Protein AF-A0A953AKV5-F1 (afdb_monomer)

pLDDT: mean 91.57, std 5.74, range [64.0, 96.69]

Structure (mmCIF, N/CA/C/O backbone):
data_AF-A0A953AKV5-F1
#
_entry.id   AF-A0A953AKV5-F1
#
loop_
_atom_site.group_PDB
_atom_site.id
_atom_site.type_symbol
_atom_site.label_atom_id
_atom_site.label_alt_id
_atom_site.label_comp_id
_atom_site.label_asym_id
_atom_site.label_entity_id
_atom_site.label_seq_id
_atom_site.pdbx_PDB_ins_code
_atom_site.Cartn_x
_atom_site.Cartn_y
_atom_site.Cartn_z
_atom_site.occupancy
_atom_site.B_iso_or_equiv
_atom_site.auth_seq_id
_atom_site.auth_comp_id
_atom_site.auth_asym_id
_atom_site.auth_atom_id
_atom_site.pdbx_PDB_model_num
ATOM 1 N N . MET A 1 1 ? 24.184 4.351 -29.666 1.00 64.00 1 MET A N 1
ATOM 2 C CA . MET A 1 1 ? 24.662 3.901 -28.336 1.00 64.00 1 MET A CA 1
ATOM 3 C C . MET A 1 1 ? 24.005 4.662 -27.185 1.00 64.00 1 MET A C 1
ATOM 5 O O . MET A 1 1 ? 23.444 4.005 -26.326 1.00 64.00 1 MET A O 1
ATOM 9 N N . GLY A 1 2 ? 24.002 6.005 -27.138 1.00 77.19 2 GLY A N 1
ATOM 10 C CA . GLY A 1 2 ? 23.361 6.741 -26.025 1.00 77.19 2 GLY A CA 1
ATOM 11 C C . GLY A 1 2 ? 21.829 6.602 -25.954 1.00 77.19 2 GLY A C 1
ATOM 12 O O . GLY A 1 2 ? 21.263 6.405 -24.886 1.00 77.19 2 GLY A O 1
ATOM 13 N N . ASN A 1 3 ? 21.161 6.615 -27.105 1.00 83.50 3 ASN A N 1
ATOM 14 C CA . ASN A 1 3 ? 19.715 6.421 -27.248 1.00 83.50 3 ASN A CA 1
ATOM 15 C C . ASN A 1 3 ? 19.225 5.033 -26.792 1.00 83.50 3 ASN A C 1
ATOM 17 O O . ASN A 1 3 ? 18.178 4.928 -26.163 1.00 83.50 3 ASN A O 1
ATOM 21 N N . GLU A 1 4 ? 19.986 3.972 -27.067 1.00 87.38 4 GLU A N 1
ATOM 22 C CA . GLU A 1 4 ? 19.640 2.611 -26.634 1.00 87.38 4 GLU A CA 1
ATOM 23 C C . GLU A 1 4 ? 19.754 2.441 -25.116 1.00 87.38 4 GLU A C 1
ATOM 25 O O . GLU A 1 4 ? 18.947 1.735 -24.516 1.00 87.38 4 GLU A O 1
ATOM 30 N N . LEU A 1 5 ? 20.730 3.102 -24.484 1.00 88.38 5 LEU A N 1
ATOM 31 C CA . LEU A 1 5 ? 20.881 3.094 -23.027 1.00 88.38 5 LEU A CA 1
ATOM 32 C C . LEU A 1 5 ? 19.717 3.817 -22.342 1.00 88.38 5 LEU A C 1
ATOM 34 O O . LEU A 1 5 ? 19.175 3.304 -21.366 1.00 88.38 5 LEU A O 1
ATOM 38 N N . LEU A 1 6 ? 19.286 4.960 -22.888 1.00 90.56 6 LEU A N 1
ATOM 39 C CA . LEU A 1 6 ? 18.116 5.685 -22.386 1.00 90.56 6 LEU A CA 1
ATOM 40 C C . LEU A 1 6 ? 16.832 4.863 -22.527 1.00 90.56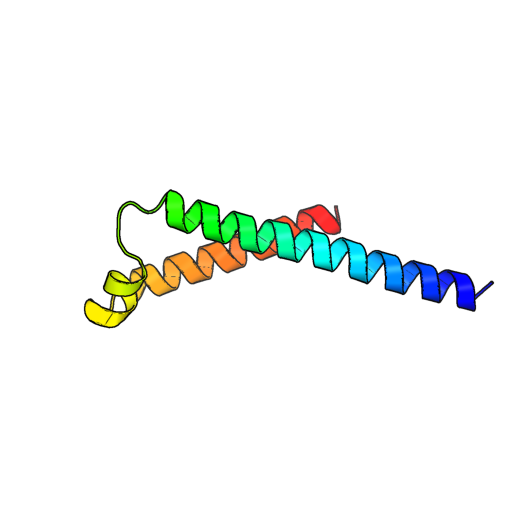 6 LEU A C 1
ATOM 42 O O . LEU A 1 6 ? 16.066 4.760 -21.571 1.00 90.56 6 LEU A O 1
ATOM 46 N N . LEU A 1 7 ? 16.622 4.232 -23.687 1.00 93.00 7 LEU A N 1
ATOM 47 C CA . LEU A 1 7 ? 15.452 3.386 -23.922 1.00 93.00 7 LEU A CA 1
ATOM 48 C C . LEU A 1 7 ? 15.409 2.212 -22.932 1.00 93.00 7 LEU A C 1
ATOM 50 O O . LEU A 1 7 ? 14.375 1.962 -22.317 1.00 93.00 7 LEU A O 1
ATOM 54 N N . LYS A 1 8 ? 16.543 1.530 -22.724 1.00 92.38 8 LYS A N 1
ATOM 55 C CA . LYS A 1 8 ? 16.664 0.441 -21.742 1.00 92.38 8 LYS A CA 1
ATOM 56 C C . LYS A 1 8 ? 16.398 0.917 -20.314 1.00 92.38 8 LYS A C 1
ATOM 58 O O . LYS A 1 8 ? 15.696 0.231 -19.579 1.00 92.38 8 LYS A O 1
ATOM 63 N N . GLY A 1 9 ? 16.913 2.087 -19.935 1.00 92.38 9 GLY A N 1
ATOM 64 C CA . GLY A 1 9 ? 16.667 2.680 -18.619 1.00 92.38 9 GLY A CA 1
ATOM 65 C C . GLY A 1 9 ? 15.180 2.928 -18.364 1.00 92.38 9 GLY A C 1
ATOM 66 O O . GLY A 1 9 ? 14.647 2.465 -17.360 1.00 92.38 9 GLY A O 1
ATOM 67 N N . ILE A 1 10 ? 14.493 3.574 -19.310 1.00 94.31 10 ILE A N 1
ATOM 68 C CA . ILE A 1 10 ? 13.054 3.865 -19.211 1.00 94.31 10 ILE A CA 1
ATOM 69 C C . ILE A 1 10 ? 12.231 2.575 -19.118 1.00 94.31 10 ILE A C 1
ATOM 71 O O . ILE A 1 10 ? 11.349 2.470 -18.265 1.00 94.31 10 ILE A O 1
ATOM 75 N N . VAL A 1 11 ? 12.528 1.585 -19.967 1.00 95.44 11 VAL A N 1
ATOM 76 C CA . VAL A 1 11 ? 11.826 0.292 -19.956 1.00 95.44 11 VAL A CA 1
ATOM 77 C C . VAL A 1 11 ? 12.012 -0.412 -18.614 1.00 95.44 11 VAL A C 1
ATOM 79 O O . VAL A 1 11 ? 11.028 -0.846 -18.021 1.00 95.44 11 VAL A O 1
ATOM 82 N N . ASN A 1 12 ? 13.237 -0.466 -18.088 1.00 93.12 12 ASN A N 1
ATOM 83 C CA . ASN A 1 12 ? 13.497 -1.079 -16.788 1.00 93.12 12 ASN A CA 1
ATOM 84 C C . ASN A 1 12 ? 12.744 -0.360 -15.661 1.00 93.12 12 ASN A C 1
ATOM 86 O O . ASN A 1 12 ? 12.079 -1.017 -14.863 1.00 93.12 12 ASN A O 1
ATOM 90 N N . SER A 1 13 ? 12.785 0.975 -15.606 1.00 92.31 13 SER A N 1
ATOM 91 C CA . SER A 1 13 ? 12.058 1.748 -14.589 1.00 92.31 13 SER A CA 1
ATOM 92 C C . SER A 1 13 ? 10.548 1.500 -14.637 1.00 92.31 13 SER A C 1
ATOM 94 O O . SER A 1 13 ? 9.915 1.346 -13.590 1.00 92.31 13 SER A O 1
ATOM 96 N N . LEU A 1 14 ? 9.961 1.402 -15.832 1.00 95.50 14 LEU A N 1
ATOM 97 C CA . LEU A 1 14 ? 8.544 1.068 -15.995 1.00 95.50 14 LEU A CA 1
ATOM 98 C C . LEU A 1 14 ? 8.230 -0.351 -15.515 1.00 95.50 14 LEU A C 1
ATOM 100 O O . LEU A 1 14 ? 7.262 -0.547 -14.786 1.00 95.50 14 LEU A O 1
ATOM 104 N N . VAL A 1 15 ? 9.059 -1.331 -15.871 1.00 95.06 15 VAL A N 1
ATOM 105 C CA . VAL A 1 15 ? 8.859 -2.728 -15.461 1.00 95.06 15 VAL A CA 1
ATOM 106 C C . VAL A 1 15 ? 8.947 -2.873 -13.941 1.00 95.06 15 VAL A C 1
ATOM 108 O O . VAL A 1 15 ? 8.032 -3.423 -13.330 1.00 95.06 15 VAL A O 1
ATOM 111 N N . TYR A 1 16 ? 9.995 -2.345 -13.305 1.00 92.69 16 TYR A N 1
ATOM 112 C CA . TYR A 1 16 ? 10.163 -2.473 -11.854 1.00 92.69 16 TYR A CA 1
ATOM 113 C C . TYR A 1 16 ? 9.117 -1.683 -11.063 1.00 92.69 16 TYR A C 1
ATOM 115 O O . TYR A 1 16 ? 8.627 -2.178 -10.048 1.00 92.69 16 TYR A O 1
ATOM 123 N N . SER A 1 17 ? 8.713 -0.498 -11.532 1.00 92.81 17 SER A N 1
ATOM 124 C CA . SER A 1 17 ? 7.627 0.256 -10.887 1.00 92.81 17 SER A CA 1
ATOM 125 C C . SER A 1 17 ? 6.2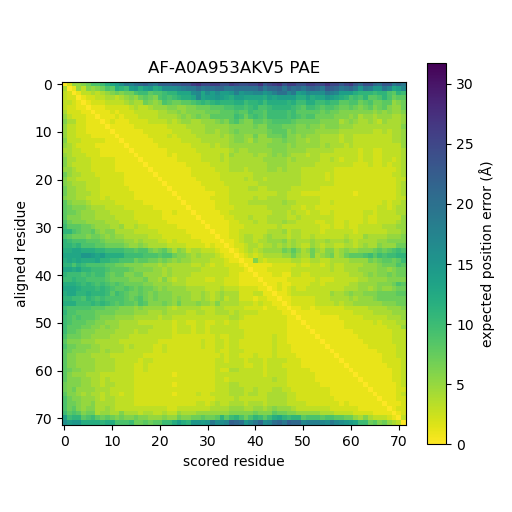76 -0.454 -11.010 1.00 92.81 17 SER A C 1
ATOM 127 O O . SER A 1 17 ? 5.531 -0.507 -10.031 1.00 92.81 17 SER A O 1
ATOM 129 N N . ALA A 1 18 ? 5.980 -1.077 -12.156 1.00 95.75 18 ALA A N 1
ATOM 130 C CA . ALA A 1 18 ? 4.777 -1.886 -12.334 1.00 95.75 18 ALA A CA 1
ATOM 131 C C . ALA A 1 18 ? 4.772 -3.116 -11.414 1.00 95.75 18 ALA A C 1
ATOM 133 O O . ALA A 1 18 ? 3.762 -3.392 -10.768 1.00 95.75 18 ALA A O 1
ATOM 134 N N . ILE A 1 19 ? 5.900 -3.824 -11.298 1.00 95.19 19 ILE A N 1
ATOM 135 C CA . ILE A 1 19 ? 6.041 -4.954 -10.367 1.00 95.19 19 ILE A CA 1
ATOM 136 C C . ILE A 1 19 ? 5.810 -4.485 -8.927 1.00 95.19 19 ILE A C 1
ATOM 138 O O . ILE A 1 19 ? 5.008 -5.084 -8.211 1.00 95.19 19 ILE A O 1
ATOM 142 N N . GLY A 1 20 ? 6.458 -3.392 -8.515 1.00 94.38 20 GLY A N 1
ATOM 143 C CA . GLY A 1 20 ? 6.277 -2.814 -7.184 1.00 94.38 20 GLY A CA 1
ATOM 144 C C . GLY A 1 20 ? 4.818 -2.455 -6.899 1.00 94.38 20 GLY A C 1
ATOM 145 O O . GLY A 1 20 ? 4.304 -2.783 -5.833 1.00 94.38 20 GLY A O 1
ATOM 146 N N . LEU A 1 21 ? 4.118 -1.868 -7.872 1.00 95.56 21 LEU A N 1
ATOM 147 C CA . LEU A 1 21 ? 2.696 -1.547 -7.753 1.00 95.56 21 LEU A CA 1
ATOM 148 C C . LEU A 1 21 ? 1.826 -2.801 -7.592 1.00 95.56 21 LEU A C 1
ATOM 150 O O . LEU A 1 21 ? 0.938 -2.821 -6.741 1.00 95.56 21 LEU A O 1
ATOM 154 N N . VAL A 1 22 ? 2.083 -3.855 -8.371 1.00 96.50 22 VAL A N 1
ATOM 155 C CA . VAL A 1 22 ? 1.346 -5.126 -8.263 1.00 96.50 22 VAL A CA 1
ATOM 156 C C . VAL A 1 22 ? 1.529 -5.741 -6.877 1.00 96.50 22 VAL A C 1
ATOM 158 O O . VAL A 1 22 ? 0.546 -6.129 -6.244 1.00 96.50 22 VAL A O 1
ATOM 161 N N . VAL A 1 23 ? 2.765 -5.783 -6.374 1.00 95.38 23 VAL A N 1
ATOM 162 C CA . VAL A 1 23 ? 3.069 -6.299 -5.030 1.00 95.38 23 VAL A CA 1
ATOM 163 C C . VAL A 1 23 ? 2.409 -5.442 -3.953 1.00 95.38 23 VAL A C 1
ATOM 165 O O . VAL A 1 23 ? 1.847 -5.980 -3.001 1.00 95.38 23 VAL A O 1
ATOM 168 N N . PHE A 1 24 ? 2.419 -4.120 -4.115 1.00 95.69 24 PHE A N 1
ATOM 169 C CA . PHE A 1 24 ? 1.783 -3.194 -3.184 1.00 95.69 24 PHE A CA 1
ATOM 170 C C . PHE A 1 24 ? 0.270 -3.432 -3.085 1.00 95.69 24 PHE A C 1
ATOM 172 O O . PHE A 1 24 ? -0.269 -3.587 -1.988 1.00 95.69 24 PHE A O 1
ATOM 179 N N . VAL A 1 25 ? -0.416 -3.524 -4.229 1.00 95.50 25 VAL A N 1
ATOM 180 C CA . VAL A 1 25 ? -1.858 -3.811 -4.279 1.00 95.50 25 VAL A CA 1
ATOM 181 C C . VAL A 1 25 ? -2.152 -5.178 -3.664 1.00 95.50 25 VAL A C 1
ATOM 183 O O . VAL A 1 25 ? -3.057 -5.292 -2.840 1.00 95.50 25 VAL A O 1
ATOM 186 N N . ALA A 1 26 ? -1.365 -6.204 -3.997 1.00 95.81 26 ALA A N 1
ATOM 187 C CA . ALA A 1 26 ? -1.511 -7.532 -3.408 1.00 95.81 26 ALA A CA 1
ATOM 188 C C . ALA A 1 26 ? -1.342 -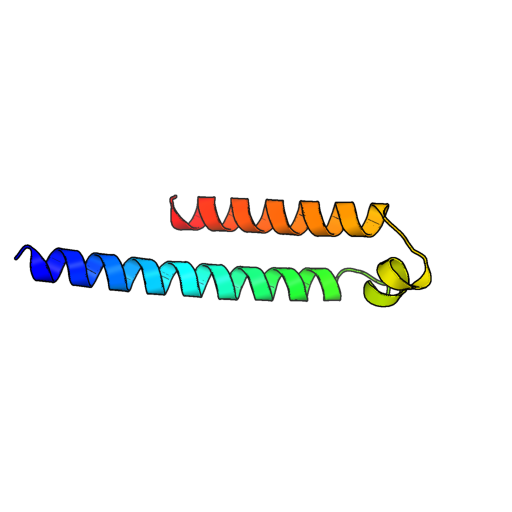7.506 -1.879 1.00 95.81 26 ALA A C 1
ATOM 190 O O . ALA A 1 26 ? -2.162 -8.080 -1.165 1.00 95.81 26 ALA A O 1
ATOM 191 N N . GLY A 1 27 ? -0.339 -6.792 -1.362 1.00 93.19 27 GLY A N 1
ATOM 192 C CA . GLY A 1 27 ? -0.122 -6.630 0.077 1.00 93.19 27 GLY A CA 1
ATOM 193 C C . GLY A 1 27 ? -1.290 -5.934 0.781 1.00 93.19 27 GLY A C 1
ATOM 194 O O . GLY A 1 27 ? -1.679 -6.346 1.874 1.00 93.19 27 GLY A O 1
ATOM 195 N N . PHE A 1 28 ? -1.915 -4.945 0.139 1.00 90.75 28 PHE A N 1
ATOM 196 C CA . PHE A 1 28 ? -3.129 -4.310 0.657 1.00 90.75 28 PHE A CA 1
ATOM 197 C C . PHE A 1 28 ? -4.323 -5.278 0.714 1.00 90.75 28 PHE A C 1
ATOM 199 O O . PHE A 1 28 ? -5.047 -5.313 1.711 1.00 90.75 28 PHE A O 1
ATOM 206 N N . TYR A 1 29 ? -4.517 -6.113 -0.312 1.00 91.81 29 TYR A N 1
ATOM 207 C CA . TYR A 1 29 ? -5.552 -7.154 -0.287 1.00 91.81 29 TYR A CA 1
ATOM 208 C C . TYR A 1 29 ? -5.307 -8.188 0.814 1.00 91.81 29 TYR A C 1
ATOM 210 O O . TYR A 1 29 ? -6.247 -8.575 1.507 1.00 91.81 29 TYR A O 1
ATOM 218 N N . VAL A 1 30 ? -4.052 -8.601 1.006 1.00 92.50 30 VAL A N 1
ATOM 219 C CA . VAL A 1 30 ? -3.667 -9.506 2.095 1.00 92.50 30 VAL A CA 1
ATOM 220 C C . VAL A 1 30 ? -3.991 -8.885 3.452 1.00 92.50 30 VAL A C 1
ATOM 222 O O . VAL A 1 30 ? -4.593 -9.557 4.284 1.00 92.50 30 VAL A O 1
ATOM 225 N N . LEU A 1 31 ? -3.682 -7.602 3.667 1.00 90.44 31 LEU A N 1
ATOM 226 C CA . LEU A 1 31 ? -4.056 -6.903 4.900 1.00 90.44 31 LEU A CA 1
ATOM 227 C C . LEU A 1 31 ? -5.569 -6.968 5.138 1.00 90.44 31 LEU A C 1
ATOM 229 O O . LEU A 1 31 ? -6.002 -7.350 6.222 1.00 90.44 31 LEU A O 1
ATOM 233 N N . ARG A 1 32 ? -6.372 -6.637 4.121 1.00 89.50 32 ARG A N 1
ATOM 234 C CA . ARG A 1 32 ? -7.838 -6.661 4.224 1.00 89.50 32 ARG A CA 1
ATOM 235 C C . ARG A 1 32 ? -8.380 -8.057 4.538 1.00 89.50 32 ARG A C 1
ATOM 237 O O . ARG A 1 32 ? -9.394 -8.159 5.213 1.00 89.50 32 ARG A O 1
ATOM 244 N N . LEU A 1 33 ? -7.717 -9.110 4.061 1.00 89.44 33 LEU A N 1
ATOM 245 C CA . LEU A 1 33 ? -8.088 -10.493 4.360 1.00 89.44 33 LEU A CA 1
ATOM 246 C C . LEU A 1 33 ? -7.719 -10.908 5.793 1.00 89.44 33 LEU A C 1
ATOM 248 O O . LEU A 1 33 ? -8.435 -11.696 6.402 1.00 89.44 33 LEU A O 1
ATOM 252 N N . ILE A 1 34 ? -6.598 -10.409 6.319 1.00 91.00 34 ILE A N 1
ATOM 253 C CA . ILE A 1 34 ? -6.122 -10.733 7.672 1.00 91.00 34 ILE A CA 1
ATOM 254 C C . ILE A 1 34 ? -6.958 -10.023 8.742 1.00 91.00 34 ILE A C 1
ATOM 256 O O . ILE A 1 34 ? -7.178 -10.584 9.816 1.00 91.00 34 ILE A O 1
ATOM 260 N N . LEU A 1 35 ? -7.406 -8.792 8.479 1.00 90.12 35 LEU A N 1
ATOM 261 C CA . LEU A 1 35 ? -8.199 -8.022 9.435 1.00 90.12 35 LEU A CA 1
ATOM 262 C C . LEU A 1 35 ? -9.599 -8.651 9.606 1.00 90.12 35 LEU A C 1
ATOM 264 O O . LEU A 1 35 ? -10.355 -8.724 8.639 1.00 90.12 35 LEU A O 1
ATOM 268 N N . PRO A 1 36 ? -9.987 -9.081 10.825 1.00 87.56 36 PRO A N 1
ATOM 269 C CA . PRO A 1 36 ? -11.240 -9.807 11.059 1.00 87.56 36 PRO A CA 1
ATOM 270 C C . PRO A 1 36 ? -12.474 -8.892 11.174 1.00 87.56 36 PRO A C 1
ATOM 272 O O . PRO A 1 36 ? -13.507 -9.309 11.693 1.00 87.56 36 PRO A O 1
ATOM 275 N N . TYR A 1 37 ? -12.373 -7.637 10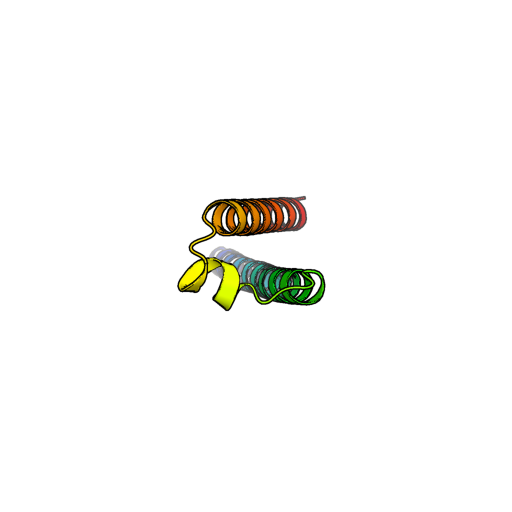.740 1.00 86.31 37 TYR A N 1
ATOM 276 C CA . TYR A 1 37 ? -13.425 -6.628 10.850 1.00 86.31 37 TYR A CA 1
ATOM 277 C C . TYR A 1 37 ? -13.505 -5.771 9.585 1.00 86.31 37 TYR A C 1
ATOM 279 O O . TYR A 1 37 ? -12.563 -5.694 8.794 1.00 86.31 37 TYR A O 1
ATOM 287 N N . ASP A 1 38 ? -14.649 -5.115 9.397 1.00 87.94 38 ASP A N 1
ATOM 288 C CA . ASP A 1 38 ? -14.868 -4.237 8.255 1.00 87.94 38 ASP A CA 1
ATOM 289 C C . ASP A 1 38 ? -14.153 -2.898 8.458 1.00 87.94 38 ASP A C 1
ATOM 291 O O . ASP A 1 38 ? -14.611 -2.021 9.189 1.00 87.94 38 ASP A O 1
ATOM 295 N N . VAL A 1 39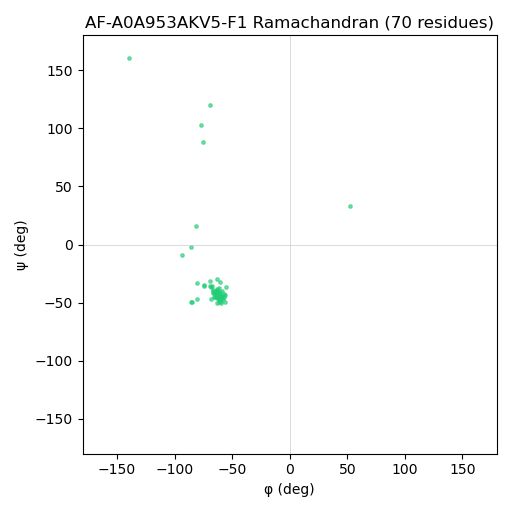 ? -13.019 -2.750 7.774 1.00 88.88 39 VAL A N 1
ATOM 296 C CA . VAL A 1 39 ? -12.200 -1.535 7.786 1.00 88.88 39 VAL A CA 1
ATOM 297 C C . VAL A 1 39 ? -12.999 -0.290 7.390 1.00 88.88 39 VAL A C 1
ATOM 299 O O . VAL A 1 39 ? -12.759 0.778 7.948 1.00 88.88 39 VAL A O 1
ATOM 302 N N . HIS A 1 40 ? -13.945 -0.399 6.450 1.00 88.19 40 HIS A N 1
ATOM 303 C CA . HIS A 1 40 ? -14.734 0.757 6.025 1.00 88.19 40 HIS A CA 1
ATOM 304 C C . HIS A 1 40 ? -15.661 1.223 7.138 1.00 88.19 40 HIS A C 1
ATOM 306 O O . HIS A 1 40 ? -15.673 2.408 7.459 1.00 88.19 40 HIS A O 1
ATOM 312 N N . LYS A 1 41 ? -16.380 0.290 7.769 1.00 92.50 41 LYS A N 1
ATOM 313 C CA . LYS A 1 41 ? -17.246 0.606 8.908 1.00 92.50 41 LYS A CA 1
ATOM 314 C C . LYS A 1 41 ? -16.444 1.250 10.041 1.00 92.50 41 LYS A C 1
ATOM 316 O O . LYS A 1 41 ? -16.842 2.286 10.563 1.00 92.50 41 LYS A O 1
ATOM 321 N N . GLU A 1 42 ? -15.302 0.659 10.366 1.00 92.12 42 GLU A N 1
ATOM 322 C CA . GLU A 1 42 ? -14.497 1.070 11.508 1.00 92.12 42 GLU A CA 1
ATOM 323 C C . GLU A 1 42 ? -13.883 2.473 11.309 1.00 92.12 42 GLU A C 1
ATOM 325 O O . GLU A 1 42 ? -13.816 3.265 12.245 1.00 92.12 42 GLU A O 1
ATOM 330 N N . ILE A 1 43 ? -13.491 2.834 10.079 1.00 91.12 43 ILE A N 1
ATOM 331 C CA . ILE A 1 43 ? -12.965 4.175 9.761 1.00 91.12 43 ILE A CA 1
ATOM 332 C C . ILE A 1 43 ? -14.083 5.206 9.568 1.00 91.12 43 ILE A C 1
ATOM 334 O O . ILE A 1 43 ? -13.972 6.322 10.071 1.00 91.12 43 ILE A O 1
ATOM 338 N N . GLU A 1 44 ? -15.124 4.878 8.801 1.00 92.31 44 GLU A N 1
ATOM 339 C CA . GLU A 1 44 ? -16.125 5.856 8.357 1.00 92.31 44 GLU A CA 1
ATOM 340 C C . GLU A 1 44 ? -17.242 6.049 9.384 1.00 92.31 44 GLU A C 1
ATOM 342 O O . GLU A 1 44 ? -17.542 7.185 9.753 1.00 92.31 44 GLU A O 1
ATOM 347 N N . ALA A 1 45 ? -17.831 4.951 9.867 1.00 93.12 45 ALA A N 1
ATOM 348 C CA . ALA A 1 45 ? -18.962 4.995 10.789 1.00 93.12 45 ALA A CA 1
ATOM 349 C C . ALA A 1 45 ? -18.501 5.144 12.242 1.00 93.12 45 ALA A C 1
ATOM 351 O O . ALA A 1 45 ? -18.974 6.033 12.947 1.00 93.12 45 ALA A O 1
ATOM 352 N N . ASP A 1 46 ? -17.547 4.312 12.666 1.00 93.38 46 ASP A N 1
ATOM 353 C CA . ASP A 1 46 ? -17.058 4.299 14.050 1.00 93.38 46 ASP A CA 1
ATOM 354 C C . ASP A 1 46 ? -15.931 5.328 14.284 1.00 93.38 46 ASP A C 1
ATOM 356 O O . ASP A 1 46 ? -15.479 5.518 15.414 1.00 93.38 46 ASP A O 1
ATOM 360 N N . GLN A 1 47 ? -15.516 6.050 13.230 1.00 93.69 47 GLN A N 1
ATOM 361 C CA . GLN A 1 47 ? -14.534 7.145 13.280 1.00 93.69 47 GLN A CA 1
ATOM 362 C C . GLN A 1 47 ? -13.219 6.739 13.970 1.00 93.69 47 GLN A C 1
ATOM 364 O O . GLN A 1 47 ? -12.560 7.549 14.634 1.00 93.69 47 GLN A O 1
ATOM 369 N N . ASN A 1 48 ? -12.809 5.477 13.821 1.00 94.56 48 ASN A N 1
ATOM 370 C CA . ASN A 1 48 ? -11.629 4.935 14.477 1.00 94.56 48 ASN A CA 1
ATOM 371 C C . ASN A 1 48 ? -10.344 5.432 13.795 1.00 94.56 48 ASN A C 1
ATOM 373 O O . ASN A 1 48 ? -9.766 4.805 12.902 1.00 94.56 48 ASN A O 1
ATOM 377 N N . THR A 1 49 ? -9.865 6.585 14.252 1.00 94.06 49 THR A N 1
ATOM 378 C CA . THR A 1 49 ? -8.633 7.213 13.759 1.00 94.06 49 THR A CA 1
ATOM 379 C C . THR A 1 49 ? -7.387 6.367 14.018 1.00 94.06 49 THR A C 1
ATOM 381 O O . THR A 1 49 ? -6.451 6.401 13.217 1.00 94.06 49 THR A O 1
ATOM 384 N N . ALA A 1 50 ? -7.375 5.567 15.090 1.00 94.19 50 ALA A N 1
ATOM 385 C CA . ALA A 1 50 ? -6.262 4.676 15.403 1.00 94.19 50 ALA A CA 1
ATOM 386 C C . ALA A 1 50 ? -6.102 3.591 14.331 1.00 94.19 50 ALA A C 1
ATOM 388 O O . ALA A 1 50 ? -4.983 3.324 13.893 1.00 94.19 50 ALA A O 1
ATOM 389 N N . LEU A 1 51 ? -7.208 3.023 13.839 1.00 92.69 51 LEU A N 1
ATOM 390 C CA . LEU A 1 51 ? -7.168 2.087 12.718 1.00 92.69 51 LEU A CA 1
ATOM 391 C C . LEU A 1 51 ? -6.627 2.750 11.446 1.00 92.69 51 LEU A C 1
ATOM 393 O O . LEU A 1 51 ? -5.773 2.175 10.768 1.00 92.69 51 LEU A O 1
ATOM 397 N N . GLY A 1 52 ? -7.077 3.971 11.145 1.00 92.31 52 GLY A N 1
ATOM 398 C CA . GLY A 1 52 ? -6.560 4.746 10.015 1.00 92.31 52 GLY A CA 1
ATOM 399 C C . GLY A 1 52 ? -5.041 4.938 10.090 1.00 92.31 52 GLY A C 1
ATOM 400 O O . GLY A 1 52 ? -4.338 4.728 9.099 1.00 92.31 52 GLY A O 1
ATOM 401 N N . LEU A 1 53 ? -4.518 5.251 11.281 1.00 95.12 53 LEU A N 1
ATOM 402 C CA . LEU A 1 53 ? -3.079 5.375 11.518 1.00 95.12 53 LEU A CA 1
ATOM 403 C C . LEU A 1 53 ? -2.340 4.047 11.305 1.00 95.12 53 LEU A C 1
ATOM 405 O O . LEU A 1 53 ? -1.294 4.035 10.658 1.00 95.12 53 LEU A O 1
ATOM 409 N N . VAL A 1 54 ? -2.876 2.933 11.811 1.00 92.50 54 VAL A N 1
ATOM 410 C CA . VAL A 1 54 ? -2.270 1.597 11.654 1.00 92.50 54 VAL A CA 1
ATOM 411 C C . VAL A 1 54 ? -2.200 1.193 10.183 1.00 92.50 54 VAL A C 1
ATOM 413 O O . VAL A 1 54 ? -1.154 0.734 9.723 1.00 92.50 54 VAL A O 1
ATOM 416 N N . ILE A 1 55 ? -3.273 1.408 9.421 1.00 92.56 55 ILE A N 1
ATOM 417 C CA . ILE A 1 55 ? -3.301 1.101 7.984 1.00 92.56 55 ILE A CA 1
ATOM 418 C C . ILE A 1 55 ? -2.330 2.003 7.220 1.00 92.56 55 ILE A C 1
ATOM 420 O O . ILE A 1 55 ? -1.589 1.515 6.366 1.00 92.56 55 ILE A O 1
ATOM 424 N N . GLY A 1 56 ? -2.272 3.294 7.556 1.00 93.50 56 GLY A N 1
ATOM 425 C CA . GLY A 1 56 ? -1.293 4.219 6.984 1.00 93.50 56 GLY A CA 1
ATOM 426 C C . GLY A 1 56 ? 0.149 3.782 7.256 1.00 93.50 56 GLY A C 1
ATOM 427 O O . GLY A 1 56 ? 0.963 3.724 6.335 1.00 93.50 56 GLY A O 1
ATOM 428 N N . ALA A 1 57 ? 0.461 3.398 8.495 1.00 95.69 57 ALA A N 1
ATOM 429 C CA . ALA A 1 57 ? 1.779 2.895 8.876 1.00 95.69 57 ALA A CA 1
ATOM 430 C C . ALA A 1 57 ? 2.133 1.583 8.156 1.00 95.69 57 ALA A C 1
ATOM 432 O O . ALA A 1 57 ? 3.263 1.420 7.697 1.00 95.69 57 ALA A O 1
ATOM 433 N N . PHE A 1 58 ? 1.170 0.672 7.999 1.00 93.69 58 PHE A N 1
ATOM 434 C CA . PHE A 1 58 ? 1.358 -0.562 7.238 1.00 93.69 58 PHE A CA 1
ATOM 435 C C . PHE A 1 58 ? 1.673 -0.282 5.765 1.00 93.69 58 PHE A C 1
ATOM 437 O O . PHE A 1 58 ? 2.624 -0.841 5.221 1.00 93.69 58 PHE A O 1
ATOM 444 N N . ILE A 1 59 ? 0.913 0.615 5.131 1.00 94.44 59 ILE A N 1
ATOM 445 C CA . ILE A 1 59 ? 1.134 1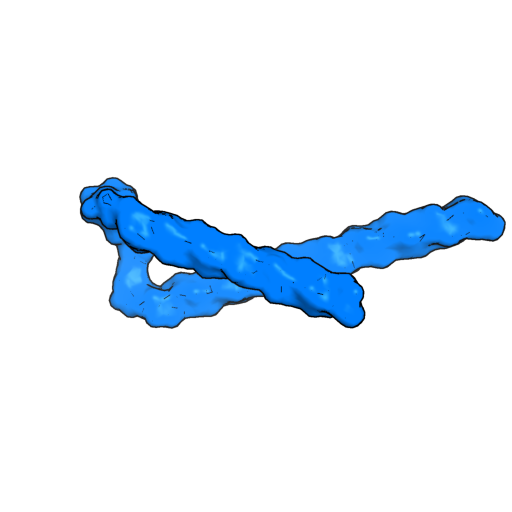.041 3.744 1.00 94.44 59 ILE A CA 1
ATOM 446 C C . ILE A 1 59 ? 2.549 1.609 3.567 1.00 94.44 59 ILE A C 1
ATOM 448 O O . ILE A 1 59 ? 3.246 1.246 2.618 1.00 94.44 59 ILE A O 1
ATOM 452 N N . LEU A 1 60 ? 2.995 2.459 4.496 1.00 96.69 60 LEU A N 1
ATOM 453 C CA . LEU A 1 60 ? 4.348 3.017 4.480 1.00 96.69 60 LEU A CA 1
ATOM 454 C C . LEU A 1 60 ? 5.415 1.928 4.636 1.00 96.69 60 LEU A C 1
ATOM 456 O O . LEU A 1 60 ? 6.379 1.905 3.873 1.00 96.69 60 LEU A O 1
ATOM 460 N N . GLY A 1 61 ? 5.228 0.999 5.575 1.00 96.12 61 GLY A N 1
ATOM 461 C CA . GLY A 1 61 ? 6.134 -0.135 5.763 1.00 96.12 61 GLY A CA 1
ATOM 462 C C . GLY A 1 61 ? 6.249 -1.000 4.507 1.00 96.12 61 GLY A C 1
ATOM 463 O O . GLY A 1 61 ? 7.356 -1.327 4.080 1.00 96.12 61 GLY A O 1
ATOM 464 N N . LEU A 1 62 ? 5.120 -1.305 3.863 1.00 95.69 62 LEU A N 1
ATOM 465 C CA . LEU A 1 62 ? 5.081 -2.076 2.621 1.00 95.69 62 LEU A CA 1
ATOM 466 C C . LEU A 1 62 ? 5.825 -1.361 1.485 1.00 95.69 62 LEU A C 1
ATOM 468 O O . LEU A 1 62 ? 6.625 -1.985 0.789 1.00 95.69 62 LEU A O 1
ATOM 472 N N . ALA A 1 63 ? 5.614 -0.052 1.328 1.00 95.25 63 ALA A N 1
ATOM 473 C CA . ALA A 1 63 ? 6.315 0.749 0.327 1.00 95.25 63 ALA A CA 1
ATOM 474 C C . ALA A 1 63 ? 7.839 0.743 0.544 1.00 95.25 63 ALA A C 1
ATOM 476 O O . ALA A 1 63 ? 8.592 0.600 -0.419 1.00 95.25 63 ALA A O 1
ATOM 477 N N . ILE A 1 64 ? 8.297 0.839 1.797 1.00 95.94 64 ILE A N 1
ATOM 478 C CA . ILE A 1 64 ? 9.726 0.793 2.146 1.00 95.94 64 ILE A CA 1
ATOM 479 C C . ILE A 1 64 ? 10.327 -0.579 1.828 1.00 95.94 64 ILE A C 1
ATOM 481 O O . ILE A 1 64 ? 11.399 -0.643 1.228 1.00 95.94 64 ILE A O 1
ATOM 485 N N . ILE A 1 65 ? 9.644 -1.673 2.179 1.00 94.69 65 ILE A N 1
ATOM 486 C CA . ILE A 1 65 ? 10.107 -3.039 1.882 1.00 94.69 65 ILE A CA 1
ATOM 487 C C . ILE A 1 65 ? 10.233 -3.247 0.369 1.00 94.69 65 ILE A C 1
ATOM 489 O O . ILE A 1 65 ? 11.241 -3.775 -0.093 1.00 94.69 65 ILE A O 1
ATOM 493 N N . ILE A 1 66 ? 9.247 -2.796 -0.412 1.00 94.06 66 ILE A N 1
ATOM 494 C CA . ILE A 1 66 ? 9.280 -2.886 -1.880 1.00 94.06 66 ILE A CA 1
ATOM 495 C C . ILE A 1 66 ? 10.431 -2.051 -2.447 1.00 94.06 66 ILE A C 1
ATOM 497 O O . ILE A 1 66 ? 11.170 -2.531 -3.304 1.00 94.06 66 ILE A O 1
ATOM 501 N N . ALA A 1 67 ? 10.620 -0.823 -1.958 1.00 93.44 67 ALA A N 1
ATOM 502 C CA . ALA A 1 67 ? 11.730 0.023 -2.382 1.00 93.44 67 ALA A CA 1
ATOM 503 C C . ALA A 1 67 ? 13.081 -0.643 -2.086 1.00 93.44 67 ALA A C 1
ATOM 505 O O . ALA A 1 67 ? 13.929 -0.700 -2.974 1.00 93.44 67 ALA A O 1
ATOM 506 N N . ALA A 1 68 ? 13.262 -1.201 -0.887 1.00 94.19 68 ALA A N 1
ATOM 507 C CA . ALA A 1 68 ? 14.472 -1.926 -0.512 1.00 94.19 68 ALA A CA 1
ATOM 508 C C . ALA A 1 68 ? 14.689 -3.184 -1.367 1.00 94.19 68 ALA A C 1
ATOM 510 O O . ALA A 1 68 ? 15.815 -3.459 -1.757 1.00 94.19 68 ALA A O 1
ATOM 511 N N . ALA A 1 69 ? 13.626 -3.916 -1.710 1.00 92.00 69 ALA A N 1
ATOM 512 C CA . ALA A 1 69 ? 13.716 -5.111 -2.546 1.00 92.00 69 ALA A CA 1
ATOM 513 C C . ALA A 1 69 ? 14.077 -4.807 -4.011 1.00 92.00 69 ALA A C 1
ATOM 515 O O . ALA A 1 69 ? 14.712 -5.630 -4.661 1.00 92.00 69 ALA A O 1
ATOM 516 N N . ILE A 1 70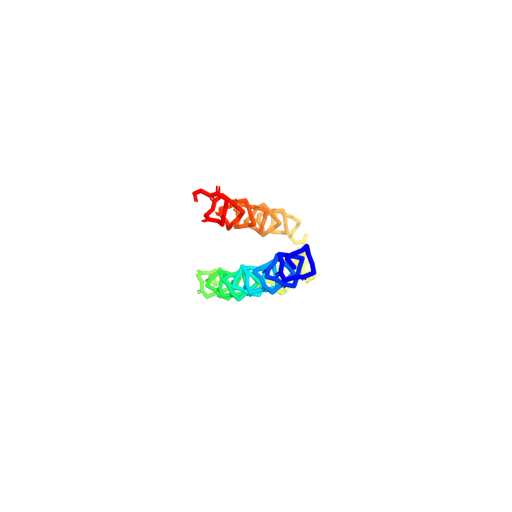 ? 13.668 -3.648 -4.540 1.00 88.06 70 ILE A N 1
ATOM 517 C CA . ILE A 1 70 ? 13.979 -3.231 -5.920 1.00 88.06 70 ILE A CA 1
ATOM 518 C C . ILE A 1 70 ? 15.394 -2.642 -6.032 1.00 88.06 70 ILE A C 1
ATOM 520 O O . ILE A 1 70 ? 16.024 -2.778 -7.077 1.00 88.06 70 ILE A O 1
ATOM 524 N N . HIS A 1 71 ? 15.878 -1.964 -4.986 1.00 80.69 71 HIS A N 1
ATOM 525 C CA . HIS A 1 71 ? 17.208 -1.336 -4.965 1.00 80.69 71 HIS A CA 1
ATOM 526 C C . HIS A 1 71 ? 18.311 -2.227 -4.367 1.00 80.69 71 HIS A C 1
ATOM 528 O O . HIS A 1 71 ? 19.475 -1.821 -4.396 1.00 80.69 71 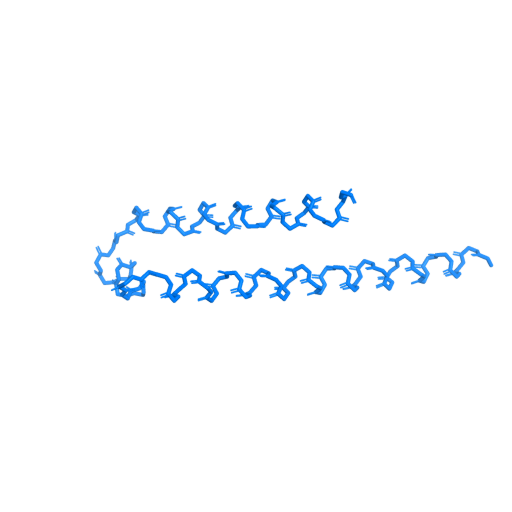HIS A O 1
ATOM 534 N N . GLY A 1 72 ? 17.940 -3.364 -3.771 1.00 65.50 72 GLY A N 1
ATOM 535 C CA . GLY A 1 72 ? 18.845 -4.324 -3.133 1.00 65.50 72 GLY A CA 1
ATOM 536 C C . GLY A 1 72 ? 19.584 -5.237 -4.100 1.00 65.50 72 GLY A C 1
ATOM 537 O O . GLY A 1 72 ? 19.152 -5.368 -5.266 1.00 65.50 72 GLY A O 1
#

Sequence (72 aa):
MGNELLLKGIVNSLVYSAIGLVVFVAGFYVLRLILPYDVHKEIEADQNTAL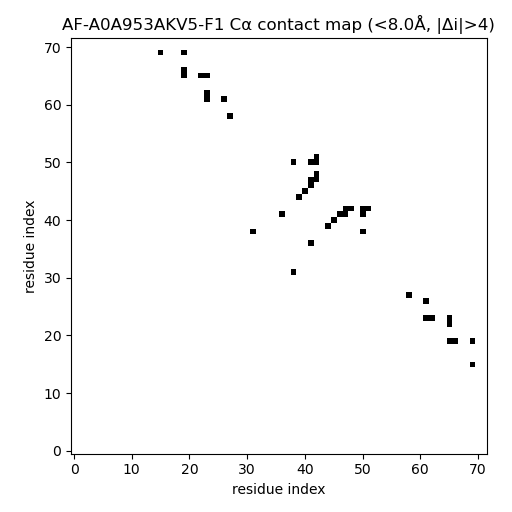GLVIGAFILGLAIIIAAAIHG

Radius of gyration: 17.33 Å; Cα contacts (8 Å, |Δi|>4): 22; chains: 1; bounding box: 44×18×44 Å

Mean predicted aligned error: 4.47 Å

Solvent-accessible surface area (backbone atoms only — not comparable to full-atom values): 4095 Å² total; per-residue (Å²): 112,72,67,60,51,52,53,52,50,54,54,50,53,52,52,54,52,50,51,47,50,53,52,50,54,50,51,53,52,50,50,61,69,68,45,94,63,63,65,63,52,40,45,70,74,66,56,34,59,67,59,53,50,51,53,51,51,48,53,52,52,51,52,50,52,48,51,48,65,72,75,100

Foldseek 3Di:
DVVVVVVVVVVVVVVLVVVLVVQLVVQLVVVVVPDPDDLCCCCPVVVPVVSVVVSVVSSVVSSVVSVVVSVD

Secondary structure (DSSP, 8-state):
-HHHHHHHHHHHHHHHHHHHHHHHHHHHHHHHHH-SS-HHIIIIIS--HHHHHHHHHHHHHHHHHHHHHHH-